Protein AF-A0A7C7WNA3-F1 (afdb_monomer_lite)

Secondary structure (DSSP, 8-state):
------B-SSTT---B-TT-EEETTEEESSHHHHHTSTTS---SSS-----

Structure (mmCIF, N/CA/C/O backbone):
data_AF-A0A7C7WNA3-F1
#
_entry.id   AF-A0A7C7WNA3-F1
#
loop_
_atom_site.group_PDB
_atom_site.id
_atom_site.type_symbol
_atom_site.label_atom_id
_atom_site.label_alt_id
_atom_site.label_comp_id
_atom_site.label_asym_id
_atom_site.label_entity_id
_atom_site.label_seq_id
_atom_site.pdbx_PDB_ins_code
_atom_site.Cartn_x
_atom_site.Cartn_y
_atom_site.Cartn_z
_atom_site.occupancy
_atom_site.B_iso_or_equiv
_atom_site.auth_seq_id
_atom_site.auth_comp_id
_atom_site.auth_asym_id
_atom_site.auth_atom_id
_atom_site.pdbx_PDB_model_num
ATOM 1 N N . MET A 1 1 ? -5.123 -5.432 25.308 1.00 42.44 1 MET A N 1
ATOM 2 C CA . MET A 1 1 ? -5.587 -6.090 24.065 1.00 42.44 1 MET A CA 1
ATOM 3 C C . MET A 1 1 ? -4.703 -5.584 22.934 1.00 42.44 1 MET A C 1
ATOM 5 O O . MET A 1 1 ? -4.434 -4.395 22.913 1.00 42.44 1 MET A O 1
ATOM 9 N N . ALA A 1 2 ? -4.111 -6.501 22.167 1.00 45.53 2 ALA A N 1
ATOM 10 C CA . ALA A 1 2 ? -2.891 -6.314 21.372 1.00 45.53 2 ALA A CA 1
ATOM 11 C C . ALA A 1 2 ? -2.954 -5.154 20.353 1.00 45.53 2 ALA A C 1
ATOM 13 O O . ALA A 1 2 ? -4.027 -4.933 19.792 1.00 45.53 2 ALA A O 1
ATOM 14 N N . PRO A 1 3 ? -1.832 -4.457 20.068 1.00 47.75 3 PRO A N 1
ATOM 15 C CA . PRO A 1 3 ? -1.742 -3.584 18.902 1.00 47.75 3 PRO A CA 1
ATOM 16 C C . PRO A 1 3 ? -1.840 -4.479 17.666 1.00 47.75 3 PRO A C 1
ATOM 18 O O . PRO A 1 3 ? -0.873 -5.136 17.281 1.00 47.75 3 PRO A O 1
ATOM 21 N N . MET A 1 4 ? -3.051 -4.610 17.129 1.00 48.88 4 MET A N 1
ATOM 22 C CA . MET A 1 4 ? -3.323 -5.337 15.897 1.00 48.88 4 MET A CA 1
ATOM 23 C C . MET A 1 4 ? -2.424 -4.706 14.838 1.00 48.88 4 MET A C 1
ATOM 25 O O . MET A 1 4 ? -2.654 -3.569 14.451 1.00 48.88 4 MET A O 1
ATOM 29 N N . SER A 1 5 ? -1.340 -5.383 14.462 1.00 58.88 5 SER A N 1
ATOM 30 C CA . SER A 1 5 ? -0.452 -4.910 13.407 1.00 58.88 5 SER A CA 1
ATOM 31 C C . SER A 1 5 ? -1.316 -4.728 12.164 1.00 58.88 5 SER A C 1
ATOM 33 O O . SER A 1 5 ? -1.816 -5.718 11.627 1.00 58.88 5 SER A O 1
ATOM 35 N N . GLU A 1 6 ? -1.587 -3.484 11.779 1.00 75.38 6 GLU A N 1
ATOM 36 C CA . GLU A 1 6 ? -2.503 -3.191 10.683 1.00 75.38 6 GLU A CA 1
ATOM 37 C C . GLU A 1 6 ? -1.850 -3.707 9.401 1.00 75.38 6 GLU A C 1
ATOM 39 O O . GLU A 1 6 ? -0.789 -3.249 8.994 1.00 75.38 6 GLU A O 1
ATOM 44 N N . ILE A 1 7 ? -2.412 -4.758 8.811 1.00 83.62 7 ILE A N 1
ATOM 45 C CA . ILE A 1 7 ? -1.995 -5.238 7.492 1.00 83.62 7 ILE A CA 1
ATOM 46 C C . ILE A 1 7 ? -2.638 -4.315 6.460 1.00 83.62 7 ILE A C 1
ATOM 48 O O . ILE A 1 7 ? -3.739 -3.806 6.676 1.00 83.62 7 ILE A O 1
ATOM 52 N N . CYS A 1 8 ? -1.936 -4.078 5.354 1.00 89.94 8 CYS A N 1
ATOM 53 C CA . CYS A 1 8 ? -2.454 -3.290 4.247 1.00 89.94 8 CYS A CA 1
ATOM 54 C C . CYS A 1 8 ? -3.859 -3.770 3.848 1.00 89.94 8 CYS A C 1
ATOM 56 O O . CYS A 1 8 ? -4.083 -4.953 3.620 1.00 89.94 8 CYS A O 1
ATOM 58 N N . ALA A 1 9 ? -4.801 -2.839 3.731 1.00 89.50 9 ALA A N 1
ATOM 59 C CA . ALA A 1 9 ? -6.183 -3.120 3.365 1.00 89.50 9 ALA A CA 1
ATOM 60 C C . ALA A 1 9 ? -6.376 -3.418 1.866 1.00 89.50 9 ALA A C 1
ATOM 62 O O . ALA A 1 9 ? -7.502 -3.670 1.438 1.00 89.50 9 ALA A O 1
ATOM 63 N N . CYS A 1 10 ? -5.311 -3.350 1.059 1.00 89.25 10 CYS A N 1
ATOM 64 C CA . CYS A 1 10 ? -5.361 -3.782 -0.334 1.00 89.25 10 CYS A CA 1
ATOM 65 C C . CYS A 1 10 ? -5.504 -5.316 -0.379 1.00 89.25 10 CYS A C 1
ATOM 67 O O . CYS A 1 10 ? -4.722 -6.005 0.278 1.00 89.25 10 CYS A O 1
ATOM 69 N N . PRO A 1 11 ? -6.485 -5.853 -1.127 1.00 83.12 11 PRO A N 1
ATOM 70 C CA . PRO A 1 11 ? -6.810 -7.281 -1.135 1.00 83.12 11 PRO A CA 1
ATOM 71 C C . PRO A 1 11 ? -5.636 -8.160 -1.586 1.00 83.12 11 PRO A C 1
ATOM 73 O O . PRO A 1 11 ? -5.443 -9.246 -1.043 1.00 83.12 11 PRO A O 1
ATOM 76 N N . ASP A 1 12 ? -4.816 -7.663 -2.512 1.00 86.38 12 ASP A N 1
ATOM 77 C CA . ASP A 1 12 ? -3.636 -8.356 -3.038 1.00 86.38 12 ASP A CA 1
ATOM 78 C C . ASP A 1 12 ? -2.344 -8.043 -2.264 1.00 86.38 12 ASP A C 1
ATOM 80 O O . ASP A 1 12 ? -1.254 -8.478 -2.647 1.00 86.38 12 ASP A O 1
ATOM 84 N N . CYS A 1 13 ? -2.425 -7.268 -1.178 1.00 88.12 13 CYS A N 1
ATOM 85 C CA . CYS A 1 13 ? -1.257 -6.805 -0.439 1.00 88.12 13 CYS A CA 1
ATOM 86 C C . CYS A 1 13 ? -1.151 -7.456 0.945 1.00 88.12 13 CYS A C 1
ATOM 88 O O . CYS A 1 13 ? -1.947 -7.204 1.841 1.00 88.12 13 CYS A O 1
ATOM 90 N N . GLY A 1 14 ? -0.086 -8.234 1.155 1.00 85.56 14 GLY A N 1
ATOM 91 C CA . GLY A 1 14 ? 0.251 -8.825 2.457 1.00 85.56 14 GLY A CA 1
ATOM 92 C C . GLY A 1 14 ? 1.209 -7.986 3.311 1.00 85.56 14 GLY A C 1
ATOM 93 O O . GLY A 1 14 ? 1.743 -8.482 4.302 1.00 85.56 14 GLY A O 1
ATOM 94 N N . CYS A 1 15 ? 1.507 -6.746 2.914 1.00 90.00 15 CYS A N 1
ATOM 95 C CA . CYS A 1 15 ? 2.473 -5.908 3.620 1.00 90.00 15 CYS A CA 1
ATOM 96 C C . CYS A 1 15 ? 1.929 -5.443 4.977 1.00 90.00 15 CYS A C 1
ATOM 98 O O . CYS A 1 15 ? 0.768 -5.051 5.094 1.00 90.00 15 CYS A O 1
ATOM 100 N N . LYS A 1 16 ? 2.796 -5.412 5.995 1.00 87.94 16 LYS A N 1
ATOM 101 C CA . LYS A 1 16 ? 2.497 -4.729 7.259 1.00 87.94 16 LYS A CA 1
ATOM 102 C C . LYS A 1 16 ? 2.444 -3.222 7.023 1.00 87.94 16 LYS A C 1
ATOM 104 O O . LYS A 1 16 ? 3.338 -2.665 6.391 1.00 87.94 16 LYS A O 1
ATOM 109 N N . ALA A 1 17 ? 1.418 -2.575 7.545 1.00 84.19 17 ALA A N 1
ATOM 110 C CA . ALA A 1 17 ? 1.232 -1.137 7.515 1.00 84.19 17 ALA A CA 1
ATOM 111 C C . ALA A 1 17 ? 1.669 -0.553 8.875 1.00 84.19 17 ALA A C 1
ATOM 113 O O . ALA A 1 17 ? 0.867 -0.044 9.646 1.00 84.19 17 ALA A O 1
ATOM 114 N N . ASP A 1 18 ? 2.962 -0.695 9.193 1.00 75.81 18 ASP A N 1
ATOM 115 C CA . ASP A 1 18 ? 3.557 -0.150 10.429 1.00 75.81 18 ASP A CA 1
ATOM 116 C C . ASP A 1 18 ? 3.584 1.395 10.389 1.00 75.81 18 ASP A C 1
ATOM 118 O O . ASP A 1 18 ? 3.246 2.052 11.367 1.00 75.81 18 ASP A O 1
ATOM 122 N N . ASP A 1 19 ? 3.865 1.963 9.206 1.00 74.69 19 ASP A N 1
ATOM 123 C CA . ASP A 1 19 ? 3.650 3.374 8.840 1.00 74.69 19 ASP A CA 1
ATOM 124 C C . ASP A 1 19 ? 2.475 3.464 7.848 1.00 74.69 19 ASP A C 1
ATOM 126 O O . ASP A 1 19 ? 2.621 3.791 6.667 1.00 74.69 19 ASP A O 1
ATOM 130 N N . ALA A 1 20 ? 1.297 3.016 8.288 1.00 80.75 20 ALA A N 1
ATOM 131 C CA . ALA A 1 20 ? 0.130 2.950 7.421 1.00 80.75 20 ALA A CA 1
ATOM 132 C C . ALA A 1 20 ? -0.334 4.336 6.966 1.00 80.75 20 ALA A C 1
ATOM 134 O O . ALA A 1 20 ? -0.661 5.207 7.772 1.00 80.75 20 ALA A O 1
ATOM 135 N N . PHE A 1 21 ? -0.537 4.497 5.663 1.00 86.56 21 PHE A N 1
ATOM 136 C CA . PHE A 1 21 ? -1.357 5.575 5.142 1.00 86.56 21 PHE A CA 1
ATOM 137 C C . PHE A 1 21 ? -2.832 5.271 5.423 1.00 86.56 21 PHE A C 1
ATOM 139 O O . PHE A 1 21 ? -3.417 4.378 4.807 1.00 86.56 21 PHE A O 1
ATOM 146 N N . SER A 1 22 ? -3.445 6.007 6.349 1.00 86.12 22 SER A N 1
ATOM 147 C CA . SER A 1 22 ? -4.868 5.874 6.663 1.00 86.12 22 SER A CA 1
ATOM 148 C C . SER A 1 22 ? -5.725 6.659 5.666 1.00 86.12 22 SER A C 1
ATOM 150 O O . SER A 1 22 ? -5.622 7.883 5.568 1.00 86.12 22 SER A O 1
ATOM 152 N N . LYS A 1 23 ? -6.614 5.977 4.943 1.00 84.62 23 LYS A N 1
ATOM 153 C CA . LYS A 1 23 ? -7.581 6.606 4.032 1.00 84.62 23 LYS A CA 1
ATOM 154 C C . LYS A 1 23 ? -8.909 5.872 4.112 1.00 84.62 23 LYS A C 1
ATOM 156 O O . LYS A 1 23 ? -8.926 4.649 4.127 1.00 84.62 23 LYS A O 1
ATOM 161 N N . GLU A 1 24 ? -10.016 6.610 4.193 1.00 84.1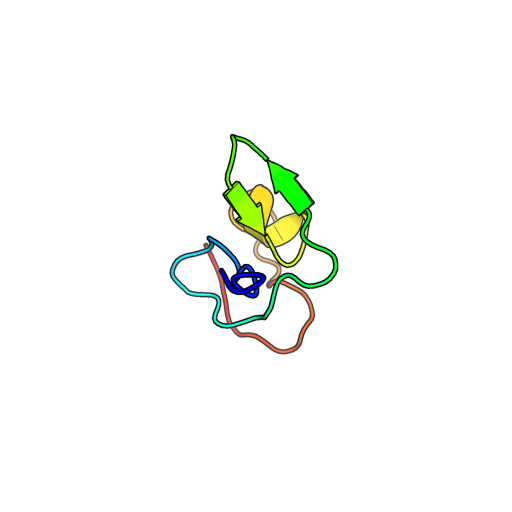2 24 GLU A N 1
ATOM 162 C CA . GLU A 1 24 ? -11.363 6.020 4.312 1.00 84.12 24 GLU A CA 1
ATOM 163 C C . GLU A 1 24 ? -11.470 4.977 5.443 1.00 84.12 24 GLU A C 1
ATOM 165 O O . GLU A 1 24 ? -12.064 3.917 5.273 1.00 84.12 24 GLU A O 1
ATOM 170 N N . ASN A 1 25 ? -10.856 5.260 6.601 1.00 84.50 25 ASN A N 1
ATOM 171 C CA . ASN A 1 25 ? -10.822 4.351 7.758 1.00 84.50 25 ASN A CA 1
ATOM 172 C C . ASN A 1 25 ? -10.124 2.995 7.491 1.00 84.50 25 ASN A C 1
ATOM 174 O O . ASN A 1 25 ? -10.312 2.038 8.232 1.00 84.50 25 ASN A O 1
ATOM 178 N N . LYS A 1 26 ? -9.292 2.914 6.450 1.00 86.94 26 LYS A N 1
ATOM 179 C CA . LYS A 1 26 ? -8.470 1.747 6.121 1.00 86.94 26 LYS A CA 1
ATOM 180 C C . LYS A 1 26 ? -6.989 2.110 6.159 1.00 86.94 26 LYS A C 1
ATOM 182 O O . LYS A 1 26 ? -6.610 3.206 5.744 1.00 86.94 26 LYS A O 1
ATOM 187 N N . ALA A 1 27 ? -6.165 1.184 6.633 1.00 90.19 27 ALA A N 1
ATOM 188 C CA . ALA A 1 27 ? -4.715 1.306 6.668 1.00 90.19 27 ALA A CA 1
ATOM 189 C C . ALA A 1 27 ? -4.085 0.710 5.410 1.00 90.19 27 ALA A C 1
ATOM 191 O O . ALA A 1 27 ? -4.390 -0.416 5.028 1.00 90.19 27 ALA A O 1
ATOM 192 N N . TYR A 1 28 ? -3.178 1.441 4.771 1.00 89.94 28 TYR A N 1
ATOM 193 C CA . TYR A 1 28 ? -2.476 0.987 3.573 1.00 89.94 28 TYR A CA 1
ATOM 194 C C . TYR A 1 28 ? -0.970 1.124 3.758 1.00 89.94 28 TYR A C 1
ATOM 196 O O . TYR A 1 28 ? -0.508 2.130 4.278 1.00 89.94 28 TYR A O 1
ATOM 204 N N . CYS A 1 29 ? -0.173 0.168 3.281 1.00 90.38 29 CYS A N 1
ATOM 205 C CA . CYS A 1 29 ? 1.289 0.260 3.393 1.00 90.38 29 CYS A CA 1
ATOM 206 C C . CYS A 1 29 ? 1.900 1.387 2.537 1.00 90.38 29 CYS A C 1
ATOM 208 O O . CYS A 1 29 ? 3.061 1.732 2.712 1.00 90.38 29 CYS A O 1
ATOM 210 N N . SER A 1 30 ? 1.159 1.927 1.562 1.00 89.00 30 SER A N 1
ATOM 211 C CA . SER A 1 30 ? 1.577 3.081 0.763 1.00 89.00 30 SER A CA 1
ATOM 212 C C . SER A 1 30 ? 0.380 3.809 0.142 1.00 89.00 30 SER A C 1
ATOM 214 O O . SER A 1 30 ? -0.737 3.284 0.082 1.00 89.00 30 SER A O 1
ATOM 216 N N . LYS A 1 31 ? 0.622 5.018 -0.386 1.00 89.81 31 LYS A N 1
ATOM 217 C CA . LYS A 1 31 ? -0.384 5.784 -1.142 1.00 89.81 31 LYS A CA 1
ATOM 218 C C . LYS A 1 31 ? -0.886 5.052 -2.389 1.00 89.81 31 LYS A C 1
ATOM 220 O O . LYS A 1 31 ? -2.046 5.236 -2.740 1.00 89.81 31 LYS A O 1
ATOM 225 N N . SER A 1 32 ? -0.057 4.232 -3.043 1.00 90.62 32 SER A N 1
ATOM 226 C CA . SER A 1 32 ? -0.477 3.454 -4.218 1.00 90.62 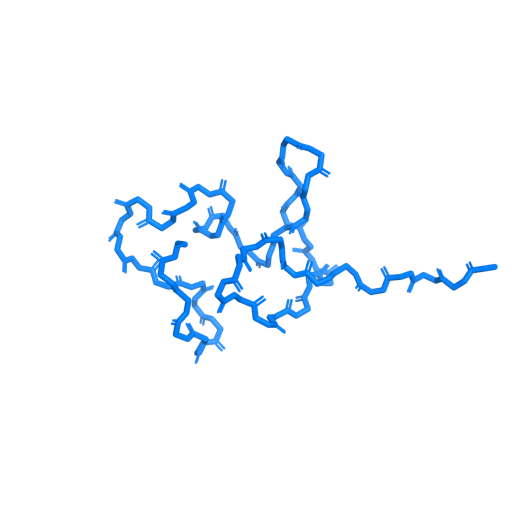32 SER A CA 1
ATOM 227 C C . SER A 1 32 ? -1.596 2.486 -3.850 1.00 90.62 32 SER A C 1
ATOM 229 O O . SER A 1 32 ? -2.636 2.498 -4.498 1.00 90.62 32 SER A O 1
ATOM 231 N N . CYS A 1 33 ? -1.442 1.738 -2.752 1.00 90.38 33 CYS A N 1
ATOM 232 C CA . CYS A 1 33 ? -2.494 0.853 -2.248 1.00 90.38 33 CYS A CA 1
ATOM 233 C C . CYS A 1 33 ? -3.745 1.633 -1.823 1.00 90.38 33 CYS A C 1
ATOM 235 O O . CYS A 1 33 ? -4.853 1.235 -2.162 1.00 90.38 33 CYS A O 1
ATOM 237 N N . ALA A 1 34 ? -3.580 2.779 -1.152 1.00 89.62 34 ALA A N 1
ATOM 238 C CA . ALA A 1 34 ? -4.704 3.626 -0.737 1.00 89.62 34 ALA A CA 1
ATOM 239 C C . ALA A 1 34 ? -5.482 4.246 -1.910 1.00 89.62 34 ALA A C 1
ATOM 241 O O . ALA A 1 34 ? -6.644 4.633 -1.773 1.00 89.62 34 ALA A O 1
ATOM 242 N N . ASN A 1 35 ? -4.830 4.399 -3.060 1.00 90.12 35 ASN A N 1
ATOM 243 C CA . ASN A 1 35 ? -5.453 4.875 -4.287 1.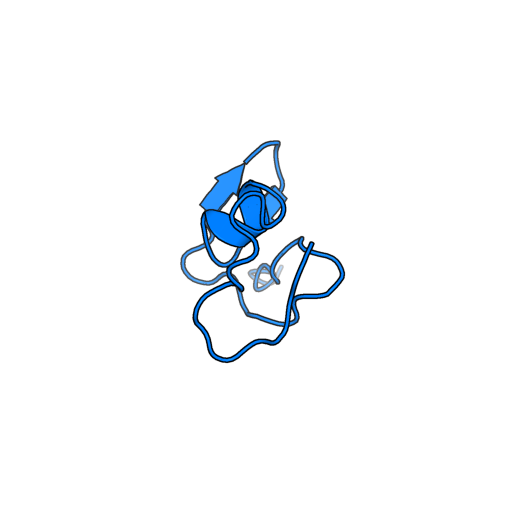00 90.12 35 ASN A CA 1
ATOM 244 C C . ASN A 1 35 ? -5.877 3.730 -5.216 1.00 90.12 35 ASN A C 1
ATOM 246 O O . ASN A 1 35 ? -6.475 4.020 -6.240 1.00 90.12 35 ASN A O 1
ATOM 250 N N . GLY A 1 36 ? -5.600 2.465 -4.879 1.00 88.00 36 GLY A N 1
ATOM 251 C CA . GLY A 1 36 ? -5.944 1.318 -5.724 1.00 88.00 36 GLY A CA 1
ATOM 252 C C . GLY A 1 36 ? -5.104 1.231 -6.998 1.00 88.00 36 GLY A C 1
ATOM 253 O O . GLY A 1 36 ? -5.636 0.932 -8.057 1.00 88.00 36 GLY A O 1
ATOM 254 N N . HIS A 1 37 ? -3.807 1.543 -6.914 1.00 86.81 37 HIS A N 1
ATOM 255 C CA . HIS A 1 37 ? -2.854 1.352 -8.013 1.00 86.81 37 HIS A CA 1
ATOM 256 C C . HIS A 1 37 ? -3.256 2.042 -9.336 1.00 86.81 37 HIS A C 1
ATOM 258 O O . HIS A 1 37 ? -2.971 1.531 -10.413 1.00 86.81 37 HIS A O 1
ATOM 264 N N . VAL A 1 38 ? -3.857 3.241 -9.274 1.00 86.19 38 VAL A N 1
ATOM 265 C CA . VAL A 1 38 ? -4.285 4.035 -10.458 1.00 86.19 38 VAL A CA 1
ATOM 266 C C . VAL A 1 38 ? -3.192 4.275 -11.502 1.00 86.19 38 VAL A C 1
ATOM 268 O O . VAL A 1 38 ? -3.490 4.480 -12.672 1.00 86.19 38 VAL A O 1
ATOM 271 N N . ASP A 1 39 ? -1.933 4.252 -11.074 1.00 79.81 39 ASP A N 1
ATOM 272 C CA . ASP A 1 39 ? -0.754 4.470 -11.912 1.00 79.81 39 ASP A CA 1
ATOM 273 C C . ASP A 1 39 ? -0.184 3.147 -12.477 1.00 79.81 39 ASP A C 1
ATOM 275 O O . ASP A 1 39 ? 0.844 3.135 -13.144 1.00 79.81 39 ASP A O 1
ATOM 279 N N . GLY A 1 40 ? -0.798 2.002 -12.148 1.00 77.44 40 GLY A N 1
ATOM 280 C CA . GLY A 1 40 ? -0.314 0.649 -12.459 1.00 77.44 40 GLY A CA 1
ATOM 281 C C . GLY A 1 40 ? 0.889 0.194 -11.621 1.00 77.44 40 GLY A C 1
ATOM 282 O O . GLY A 1 40 ? 1.284 -0.968 -11.667 1.00 77.44 40 GLY A O 1
ATOM 283 N N . ASN A 1 41 ? 1.467 1.094 -10.827 1.00 82.38 41 ASN A N 1
ATOM 284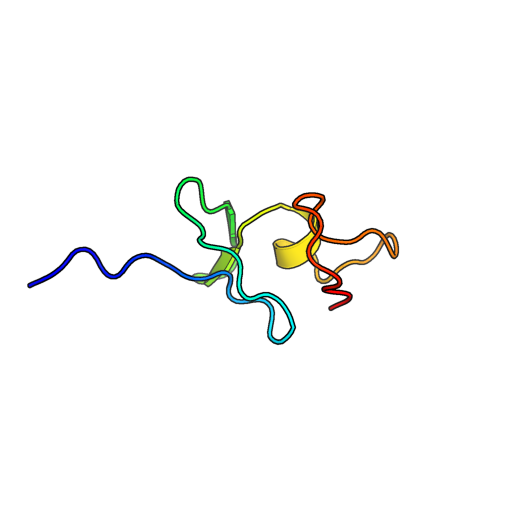 C CA . ASN A 1 41 ? 2.617 0.814 -9.980 1.00 82.38 41 ASN A CA 1
ATOM 285 C C . ASN A 1 41 ? 2.204 0.136 -8.671 1.00 82.38 41 ASN A C 1
ATOM 287 O O . ASN A 1 41 ? 1.325 0.633 -7.968 1.00 82.38 41 ASN A O 1
ATOM 291 N N . GLY A 1 42 ? 2.886 -0.959 -8.318 1.00 86.44 42 GLY A N 1
ATOM 292 C CA . GLY A 1 42 ? 2.739 -1.676 -7.048 1.00 86.44 42 GLY A CA 1
ATOM 293 C C . GLY A 1 42 ? 3.069 -0.827 -5.812 1.00 86.44 42 GLY A C 1
ATOM 294 O O . GLY A 1 42 ? 3.377 0.363 -5.896 1.00 86.44 42 GLY A O 1
ATOM 295 N N . CYS A 1 43 ? 3.036 -1.426 -4.619 1.00 88.69 43 CYS A N 1
ATOM 296 C CA . CYS A 1 43 ? 3.253 -0.665 -3.383 1.00 88.69 43 CYS A CA 1
ATOM 297 C C . CYS A 1 43 ? 4.723 -0.304 -3.108 1.00 88.69 43 CYS A C 1
ATOM 299 O O . CYS A 1 43 ? 4.997 0.340 -2.100 1.00 88.69 43 CYS A O 1
ATOM 301 N N . GLY A 1 44 ? 5.652 -0.707 -3.985 1.00 83.62 44 GLY A N 1
ATOM 302 C CA . GLY A 1 44 ? 7.084 -0.392 -3.899 1.00 83.62 44 GLY A CA 1
ATOM 303 C C . GLY A 1 44 ? 7.883 -1.278 -2.940 1.00 83.62 44 GLY A C 1
ATOM 304 O O . GLY A 1 44 ? 9.107 -1.247 -2.959 1.00 83.62 44 GLY A O 1
ATOM 305 N N . HIS A 1 45 ? 7.218 -2.131 -2.158 1.00 83.06 45 HIS A N 1
ATOM 306 C CA . HIS A 1 45 ? 7.859 -3.029 -1.189 1.00 83.06 45 HIS A CA 1
ATOM 307 C C . HIS A 1 45 ? 8.272 -4.387 -1.784 1.00 83.06 45 HIS A C 1
ATOM 309 O O . HIS A 1 45 ? 8.394 -5.371 -1.060 1.00 83.06 45 HIS A O 1
ATOM 315 N N . GLY A 1 46 ? 8.401 -4.481 -3.113 1.00 82.06 46 GLY A N 1
ATOM 316 C CA . GLY A 1 46 ? 8.580 -5.763 -3.811 1.00 82.06 46 GLY A CA 1
ATOM 317 C C . GLY A 1 46 ? 7.353 -6.683 -3.743 1.00 82.06 46 GLY A C 1
ATOM 318 O O . GLY A 1 46 ? 7.429 -7.850 -4.113 1.00 82.06 46 GLY A O 1
ATOM 319 N N . CYS A 1 47 ? 6.217 -6.165 -3.273 1.00 86.19 47 CYS A N 1
ATOM 320 C CA . CYS A 1 47 ? 4.936 -6.853 -3.298 1.00 86.19 47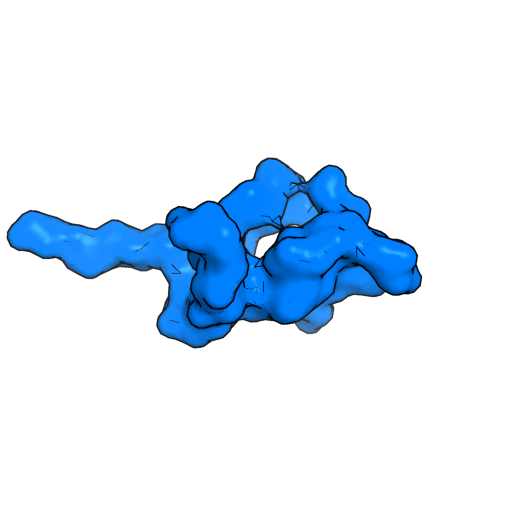 CYS A CA 1
ATOM 321 C C . CYS A 1 47 ? 4.283 -6.645 -4.669 1.00 86.19 47 CYS A C 1
ATOM 323 O O . CYS A 1 47 ? 4.150 -5.510 -5.130 1.00 86.19 47 CYS A O 1
ATOM 325 N N . GLY A 1 48 ? 3.865 -7.741 -5.303 1.00 83.81 48 GLY A N 1
ATOM 326 C CA . GLY A 1 48 ? 3.155 -7.740 -6.584 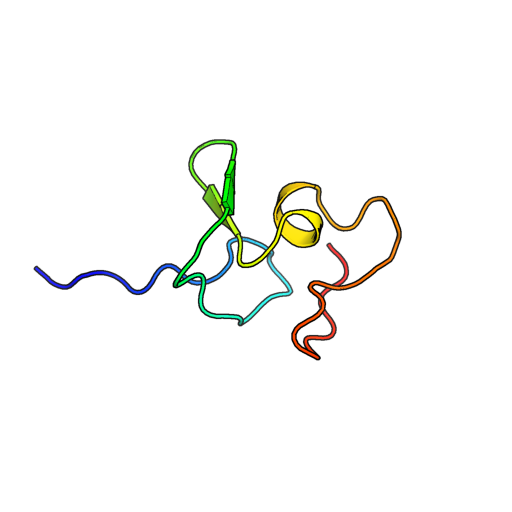1.00 83.81 48 GLY A CA 1
ATOM 327 C C . GLY A 1 48 ? 1.667 -7.409 -6.458 1.00 83.81 48 GLY A C 1
ATOM 328 O O . GLY A 1 48 ? 0.854 -8.067 -7.099 1.00 83.81 48 GLY A O 1
ATOM 329 N N . CYS A 1 49 ? 1.299 -6.459 -5.596 1.00 88.44 49 CYS A N 1
ATOM 330 C CA . CYS A 1 49 ? -0.081 -6.001 -5.469 1.00 88.44 49 CYS A CA 1
ATOM 331 C C . CYS A 1 49 ? -0.411 -4.992 -6.583 1.00 88.44 49 CYS A C 1
ATOM 333 O O . CYS A 1 49 ? 0.408 -4.121 -6.894 1.00 88.44 49 CYS A O 1
ATOM 335 N N . HIS A 1 50 ? -1.606 -5.107 -7.166 1.00 80.94 50 HIS A N 1
ATOM 336 C CA . HIS A 1 50 ? -2.017 -4.325 -8.342 1.00 80.94 50 HIS A CA 1
ATOM 337 C C . HIS A 1 50 ? -3.389 -3.646 -8.205 1.00 80.94 50 HIS A C 1
ATOM 339 O O . HIS A 1 50 ? -3.827 -3.017 -9.164 1.00 80.94 50 HIS A O 1
ATOM 345 N N . GLY A 1 51 ? -4.038 -3.726 -7.037 1.00 70.69 51 GLY A N 1
ATOM 346 C CA . GLY A 1 51 ? -5.369 -3.151 -6.800 1.00 70.69 51 GLY A CA 1
ATOM 347 C C . GLY A 1 51 ? -6.336 -4.172 -6.266 1.00 70.69 51 GLY A C 1
ATOM 348 O O . GLY A 1 51 ? -6.820 -4.964 -7.095 1.00 70.69 51 GLY A O 1
#

Foldseek 3Di:
DDPPQQAAPQPQGRHGQNVFDADPNHTHVAVCSVVQNPVQDDRPPPRPGRD

Sequence (51 aa):
MAPMSEICACPDCGCKADDAFSKENKAYCSKSCANGHVDGNGCGHGCGCHG

Radius of gyration: 10.32 Å; chains: 1; bounding box: 20×15×36 Å

pLDDT: mean 81.67, std 11.88, range [42.44, 90.62]